Protein AF-A0A949FUJ8-F1 (afdb_monomer_lite)

Structure (mmCIF, N/CA/C/O backbone):
data_AF-A0A949FUJ8-F1
#
_entry.id   AF-A0A949FUJ8-F1
#
loop_
_atom_site.group_PDB
_atom_site.id
_atom_site.type_symbol
_atom_site.label_atom_id
_atom_site.label_alt_id
_atom_site.label_comp_id
_atom_site.label_asym_id
_atom_site.label_entity_id
_atom_site.label_seq_id
_atom_site.pdbx_PDB_ins_code
_atom_site.Cartn_x
_atom_site.Cartn_y
_atom_site.Cartn_z
_atom_site.occupancy
_atom_site.B_iso_or_equiv
_atom_site.auth_seq_id
_atom_site.auth_comp_id
_atom_site.auth_asym_id
_atom_site.auth_atom_id
_atom_site.pdbx_PDB_model_num
ATOM 1 N N . GLU A 1 1 ? -31.589 -3.535 6.603 1.00 47.72 1 GLU A N 1
ATOM 2 C CA . GLU A 1 1 ? -30.174 -3.826 6.911 1.00 47.72 1 GLU A CA 1
ATOM 3 C C . GLU A 1 1 ? -29.331 -2.677 6.376 1.00 47.72 1 GLU A C 1
ATOM 5 O O . GLU A 1 1 ? -29.316 -2.451 5.172 1.00 47.72 1 GLU A O 1
ATOM 10 N N . SER A 1 2 ? -28.735 -1.861 7.245 1.00 54.38 2 SER A N 1
ATOM 11 C CA . SER A 1 2 ? -27.850 -0.766 6.834 1.00 54.38 2 SER A CA 1
ATOM 12 C C . SER A 1 2 ? -26.477 -1.353 6.504 1.00 54.38 2 SER A C 1
ATOM 14 O O . SER A 1 2 ? -25.602 -1.412 7.360 1.00 54.38 2 SER A O 1
ATOM 16 N N . GLY A 1 3 ? -26.275 -1.815 5.266 1.00 68.62 3 GLY A N 1
ATOM 17 C CA . GLY A 1 3 ? -25.030 -2.456 4.795 1.00 68.62 3 GLY A CA 1
ATOM 18 C C . GLY A 1 3 ? -23.749 -1.606 4.881 1.00 68.62 3 GLY A C 1
ATOM 19 O O . GLY A 1 3 ? -22.712 -2.010 4.373 1.00 68.62 3 GLY A O 1
ATOM 20 N N . TYR A 1 4 ? -23.820 -0.438 5.517 1.00 74.94 4 TYR A N 1
ATOM 21 C CA . TYR A 1 4 ? -22.704 0.453 5.807 1.00 74.94 4 TYR A CA 1
ATOM 22 C C . TYR A 1 4 ? -21.940 0.064 7.078 1.00 74.94 4 TYR A C 1
ATOM 24 O O . TYR A 1 4 ? -20.773 0.422 7.206 1.00 74.94 4 TYR A O 1
ATOM 32 N N . PHE A 1 5 ? -22.570 -0.658 8.013 1.00 78.75 5 PHE A N 1
ATOM 33 C CA . PHE A 1 5 ? -21.920 -1.066 9.259 1.00 78.75 5 PHE A CA 1
ATOM 34 C C . PHE A 1 5 ? -21.471 -2.529 9.197 1.00 78.75 5 PHE A C 1
ATOM 36 O O . PHE A 1 5 ? -22.304 -3.410 8.962 1.00 78.75 5 PHE A O 1
ATOM 43 N N . PRO A 1 6 ? -20.180 -2.820 9.453 1.00 81.06 6 PRO A N 1
ATOM 44 C CA . PRO A 1 6 ? -19.697 -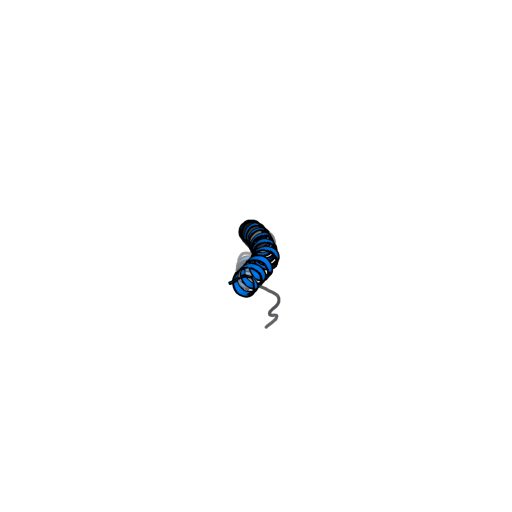4.188 9.511 1.00 81.06 6 PRO A CA 1
ATOM 45 C C . PRO A 1 6 ? -20.474 -5.002 10.557 1.00 81.06 6 PRO A C 1
ATOM 47 O O . PRO A 1 6 ? -20.763 -4.489 11.645 1.00 81.06 6 PRO A O 1
ATOM 50 N N . PRO A 1 7 ? -20.727 -6.300 10.315 1.00 84.06 7 PRO A N 1
ATOM 51 C CA . PRO A 1 7 ? -21.383 -7.172 11.291 1.00 84.06 7 PRO A CA 1
ATOM 52 C C . PRO A 1 7 ? -20.669 -7.204 12.650 1.00 84.06 7 PRO A C 1
ATOM 54 O O . PRO A 1 7 ? -21.307 -7.388 13.684 1.00 84.06 7 PRO A O 1
ATOM 57 N N . VAL A 1 8 ? -19.346 -7.009 12.654 1.00 84.88 8 VAL A N 1
ATOM 58 C CA . VAL A 1 8 ? -18.527 -6.914 13.872 1.00 84.88 8 VAL A CA 1
ATOM 59 C C . VAL A 1 8 ? -18.869 -5.659 14.677 1.00 84.88 8 VAL A C 1
ATOM 61 O O . VAL A 1 8 ? -19.086 -5.766 15.880 1.00 84.88 8 VAL A O 1
ATOM 64 N N . ALA A 1 9 ? -18.998 -4.499 14.026 1.00 84.25 9 ALA A N 1
ATOM 65 C CA . ALA A 1 9 ? -19.380 -3.254 14.691 1.00 84.25 9 ALA A CA 1
ATOM 66 C C . ALA A 1 9 ? -20.787 -3.358 15.303 1.00 84.25 9 ALA A C 1
ATOM 68 O O . ALA A 1 9 ? -20.985 -2.997 16.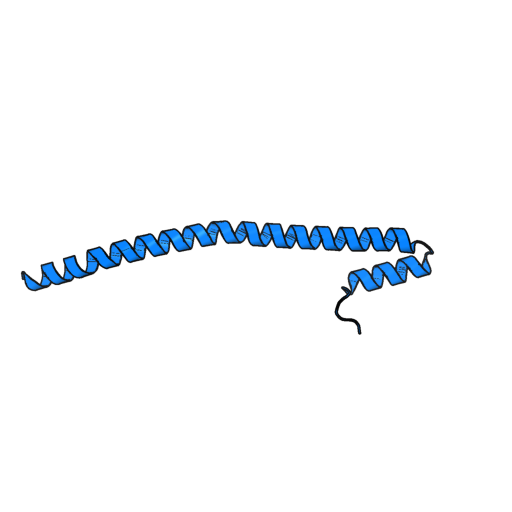459 1.00 84.25 9 ALA A O 1
ATOM 69 N N . LEU A 1 10 ? -21.743 -3.951 14.578 1.00 87.94 10 LEU A N 1
ATOM 70 C CA . LEU A 1 10 ? -23.105 -4.176 15.082 1.00 87.94 10 LEU A CA 1
ATOM 71 C C . LEU A 1 10 ? -23.133 -5.085 16.322 1.00 87.94 10 LEU A C 1
ATOM 73 O O . LEU A 1 10 ? -23.897 -4.838 17.255 1.00 87.94 10 LEU A O 1
ATOM 77 N N . ARG A 1 11 ? -22.288 -6.123 16.366 1.00 86.19 11 ARG A N 1
ATOM 78 C CA . ARG A 1 11 ? -22.167 -7.014 17.535 1.00 86.19 11 ARG A CA 1
ATOM 79 C C . ARG A 1 11 ? -21.535 -6.315 18.736 1.00 86.19 11 ARG A C 1
ATOM 81 O O . ARG A 1 11 ? -22.008 -6.523 19.850 1.00 86.19 11 ARG A O 1
ATOM 88 N N . LEU A 1 12 ? -20.509 -5.493 18.513 1.00 86.69 12 LEU A N 1
ATOM 89 C CA . LEU A 1 12 ? -19.859 -4.707 19.566 1.00 86.69 12 LEU A CA 1
ATOM 90 C C . LEU A 1 12 ? -20.827 -3.691 20.176 1.00 86.69 12 LEU A C 1
ATOM 92 O O . LEU A 1 12 ? -20.973 -3.645 21.393 1.00 86.69 12 LEU A O 1
ATOM 96 N N . ILE A 1 13 ? -21.575 -2.970 19.340 1.00 87.12 13 ILE A N 1
ATOM 97 C CA . ILE A 1 13 ? -22.609 -2.023 19.778 1.00 87.12 13 ILE A CA 1
ATOM 98 C C . ILE A 1 13 ? -23.691 -2.741 20.594 1.00 87.12 13 ILE A C 1
ATOM 100 O O . ILE A 1 13 ? -23.966 -2.352 21.726 1.00 87.12 13 ILE A O 1
ATOM 104 N N . ALA A 1 14 ? -24.241 -3.846 20.079 1.00 86.69 14 ALA A N 1
ATOM 105 C CA . ALA A 1 14 ? -25.278 -4.608 20.776 1.00 86.69 14 ALA A CA 1
ATOM 106 C C . ALA A 1 14 ? -24.787 -5.256 22.087 1.00 86.69 14 ALA A C 1
ATOM 108 O O . ALA A 1 14 ? -25.587 -5.552 22.973 1.00 86.69 14 ALA A O 1
ATOM 109 N N . SER A 1 15 ? -23.489 -5.540 22.212 1.00 87.12 15 SER A N 1
ATOM 110 C CA . SER A 1 15 ? -22.885 -6.025 23.458 1.00 87.12 15 SER A CA 1
ATOM 111 C C . SER A 1 15 ? -22.667 -4.883 24.452 1.00 87.12 15 SER A C 1
ATOM 113 O O . SER A 1 15 ? -22.995 -5.028 25.628 1.00 87.12 15 SER A O 1
ATOM 115 N N . GLY A 1 16 ? -22.168 -3.740 23.979 1.00 88.19 16 GLY A N 1
ATOM 116 C CA . GLY A 1 16 ? -21.912 -2.552 24.794 1.00 88.19 16 GLY A CA 1
ATOM 117 C C . GLY A 1 16 ? -23.182 -1.940 25.357 1.00 88.19 16 GLY A C 1
ATOM 118 O O . GLY A 1 16 ? -23.215 -1.568 26.523 1.00 88.19 16 GLY A O 1
ATOM 119 N N . GLU A 1 17 ? -24.259 -1.920 24.578 1.00 91.88 17 GLU A N 1
ATOM 120 C CA . GLU A 1 17 ? -25.562 -1.431 25.029 1.00 91.88 17 GLU A CA 1
ATOM 121 C C . GLU A 1 17 ? -26.156 -2.313 26.141 1.00 91.88 17 GLU A C 1
ATOM 123 O O . GLU A 1 17 ? -26.678 -1.797 27.126 1.00 91.88 17 GLU A O 1
ATOM 128 N N . ARG A 1 18 ? -26.003 -3.644 26.052 1.00 89.50 18 ARG A N 1
ATOM 129 C CA . ARG A 1 18 ? -26.449 -4.577 27.108 1.00 89.50 18 ARG A CA 1
ATOM 130 C C . ARG A 1 18 ? -25.606 -4.498 28.380 1.00 89.50 18 ARG A C 1
ATOM 132 O O . ARG A 1 18 ? -26.128 -4.755 29.459 1.00 89.50 18 ARG A O 1
ATOM 139 N N . ALA A 1 19 ? -24.318 -4.190 28.247 1.00 86.62 19 ALA A N 1
ATOM 140 C CA . ALA A 1 19 ? -23.377 -4.095 29.360 1.00 86.62 19 ALA A CA 1
ATOM 141 C C . ALA A 1 19 ? -23.305 -2.688 29.985 1.00 86.62 19 ALA A C 1
ATOM 143 O O . ALA A 1 19 ? -22.678 -2.526 31.026 1.00 86.62 19 ALA A O 1
ATOM 144 N N . GLY A 1 20 ? -23.921 -1.675 29.362 1.00 91.00 20 GLY A N 1
ATOM 145 C CA . GLY A 1 20 ? -23.762 -0.271 29.757 1.00 91.00 20 GLY A CA 1
ATOM 146 C C . GLY A 1 20 ? -22.392 0.327 29.402 1.00 91.00 20 GLY A C 1
ATOM 147 O O . GLY A 1 20 ? -22.038 1.384 29.906 1.00 91.00 20 GLY A O 1
ATOM 148 N N . GLU A 1 21 ? -21.626 -0.326 28.525 1.00 93.06 21 GLU A N 1
ATOM 149 C CA . GLU A 1 21 ? -20.254 0.036 28.132 1.00 93.06 21 GLU A CA 1
ATOM 150 C C . GLU A 1 21 ? -20.161 0.453 26.651 1.00 93.06 21 GLU A C 1
ATOM 152 O O . GLU A 1 21 ? -19.179 0.168 25.961 1.00 93.06 21 GLU A O 1
ATOM 157 N N . LEU A 1 22 ? -21.210 1.091 26.124 1.00 91.12 22 LEU A N 1
ATOM 158 C CA . LEU A 1 22 ? -21.316 1.439 24.704 1.00 91.12 22 LEU A CA 1
ATOM 159 C C . LEU A 1 22 ? -20.123 2.267 24.200 1.00 91.12 22 LEU A C 1
ATOM 161 O O . LEU A 1 22 ? -19.596 1.974 23.131 1.00 91.12 22 LEU A O 1
ATOM 165 N N . GLU A 1 23 ? -19.680 3.256 24.976 1.00 90.31 23 GLU A N 1
ATOM 166 C CA . GLU A 1 23 ? -18.536 4.115 24.642 1.00 90.31 23 GLU A CA 1
ATOM 167 C C . GLU A 1 23 ? -17.264 3.290 24.396 1.00 90.31 23 GLU A C 1
ATOM 169 O O . GLU A 1 23 ? -16.659 3.371 23.328 1.00 90.31 23 GLU A O 1
ATOM 174 N N . ARG A 1 24 ? -16.940 2.380 25.325 1.00 91.25 24 ARG A N 1
ATOM 175 C CA . ARG A 1 24 ? -15.785 1.477 25.220 1.00 91.25 24 ARG A CA 1
ATOM 176 C C . ARG A 1 24 ? -15.873 0.563 23.996 1.00 91.25 24 ARG A C 1
ATOM 178 O O . ARG A 1 24 ? -14.877 0.333 23.315 1.00 91.25 24 ARG A O 1
ATOM 185 N N . MET A 1 25 ? -17.061 0.035 23.703 1.00 91.94 25 MET A N 1
ATOM 186 C CA . MET A 1 25 ? -17.268 -0.851 22.551 1.00 91.94 25 MET A CA 1
ATOM 187 C C . MET A 1 25 ? -17.200 -0.121 21.206 1.00 91.94 25 MET A C 1
ATOM 189 O O . MET A 1 25 ? -16.755 -0.710 20.218 1.00 91.94 25 MET A O 1
ATOM 193 N N . LEU A 1 26 ? -17.613 1.146 21.150 1.00 90.38 26 LEU A N 1
ATOM 194 C CA . LEU A 1 26 ? -17.463 1.981 19.957 1.00 90.38 26 LEU A CA 1
ATOM 195 C C . LEU A 1 26 ? -15.988 2.287 19.673 1.00 90.38 26 LEU A C 1
ATOM 197 O O . LEU A 1 26 ? -15.563 2.163 18.522 1.00 90.38 26 LEU A O 1
ATOM 201 N N . ASP A 1 27 ? -15.195 2.576 20.705 1.00 92.44 27 ASP A N 1
ATOM 202 C CA . ASP A 1 27 ? -13.743 2.742 20.573 1.00 92.44 27 ASP A CA 1
ATOM 203 C C . ASP A 1 27 ? -13.060 1.458 20.087 1.00 92.44 27 ASP A C 1
ATOM 205 O O . ASP A 1 27 ? -12.192 1.489 19.209 1.00 92.44 27 ASP A O 1
ATOM 209 N N . GLU A 1 28 ? -13.462 0.293 20.598 1.00 90.69 28 GLU A N 1
ATOM 210 C CA . GLU A 1 28 ? -12.955 -0.992 20.108 1.00 9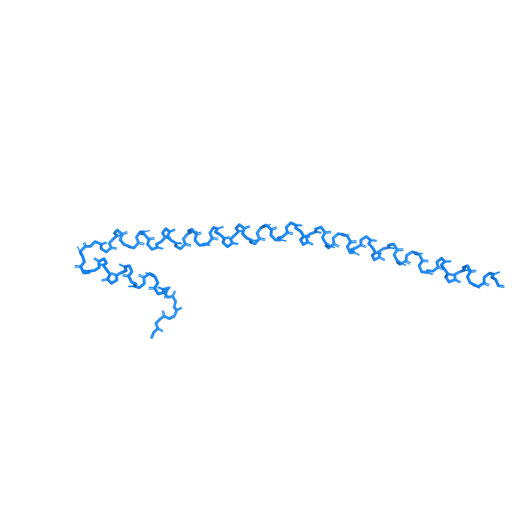0.69 28 GLU A CA 1
ATOM 211 C C . GLU A 1 28 ? -13.313 -1.238 18.635 1.00 90.69 28 GLU A C 1
ATOM 213 O O . GLU A 1 28 ? -12.465 -1.705 17.865 1.00 90.69 28 GLU A O 1
ATOM 218 N N . ALA A 1 29 ? -14.533 -0.885 18.218 1.00 90.50 29 ALA A N 1
ATOM 219 C CA . ALA A 1 29 ? -14.971 -0.995 16.830 1.00 90.50 29 ALA A CA 1
ATOM 220 C C . ALA A 1 29 ? -14.169 -0.066 15.902 1.00 90.50 29 ALA A C 1
ATOM 222 O O . ALA A 1 29 ? -13.706 -0.508 14.847 1.00 90.50 29 ALA A O 1
ATOM 223 N N . ALA A 1 30 ? -13.943 1.186 16.309 1.00 90.94 30 ALA A N 1
ATOM 224 C CA . ALA A 1 30 ? -13.132 2.148 15.567 1.00 90.94 30 ALA A CA 1
ATOM 225 C C . ALA A 1 30 ? -11.684 1.661 15.413 1.00 90.94 30 ALA A C 1
ATOM 227 O O . ALA A 1 30 ? -11.150 1.616 14.303 1.00 90.94 30 ALA A O 1
ATOM 228 N N . ASN A 1 31 ? -11.076 1.189 16.503 1.00 93.50 31 ASN A N 1
ATOM 229 C CA . ASN A 1 31 ? -9.727 0.626 16.490 1.00 93.50 31 ASN A CA 1
ATOM 230 C C . ASN A 1 31 ? -9.621 -0.614 15.593 1.00 93.50 31 ASN A C 1
ATOM 232 O O . ASN A 1 31 ? -8.616 -0.813 14.909 1.00 93.50 31 ASN A O 1
ATOM 236 N N . GLN A 1 32 ? -10.651 -1.462 15.573 1.00 91.75 32 GLN A N 1
ATOM 237 C CA . GLN A 1 32 ? -10.691 -2.611 14.677 1.00 91.75 32 GLN A CA 1
ATOM 238 C C . GLN A 1 32 ? -10.753 -2.182 13.210 1.00 91.75 32 GLN A C 1
ATOM 240 O O . GLN A 1 32 ? -10.037 -2.760 12.387 1.00 91.75 32 GLN A O 1
ATOM 245 N N . GLN A 1 33 ? -11.554 -1.163 12.894 1.00 92.00 33 GLN A N 1
ATOM 246 C CA . GLN A 1 33 ? -11.656 -0.640 11.537 1.00 92.00 33 GLN A CA 1
ATOM 247 C C . GLN A 1 33 ? -10.344 0.006 11.084 1.00 92.00 33 GLN A C 1
ATOM 249 O O . GLN A 1 33 ? -9.901 -0.256 9.967 1.00 92.00 33 GLN A O 1
ATOM 254 N N . GLN A 1 34 ? -9.678 0.760 11.963 1.00 93.69 34 GLN A N 1
ATOM 255 C CA . GLN A 1 34 ? -8.364 1.344 11.695 1.00 93.69 34 GLN A CA 1
ATOM 256 C C . GLN A 1 34 ? -7.324 0.262 11.387 1.00 93.69 34 GLN A C 1
ATOM 258 O O . GLN A 1 34 ? -6.672 0.309 10.349 1.00 93.69 34 GLN A O 1
ATOM 263 N N . ARG A 1 35 ? -7.238 -0.789 12.216 1.00 94.50 35 ARG A N 1
ATOM 264 C CA . ARG A 1 35 ? -6.339 -1.930 11.964 1.00 94.50 35 ARG A CA 1
ATOM 265 C C . ARG A 1 35 ? -6.628 -2.641 10.649 1.00 94.50 35 ARG A C 1
ATOM 267 O O . ARG A 1 35 ? -5.741 -3.266 10.073 1.00 94.50 35 ARG A O 1
ATOM 274 N N . GLU A 1 36 ? -7.886 -2.682 10.227 1.00 92.06 36 GLU A N 1
ATOM 275 C CA . GLU A 1 36 ? -8.257 -3.254 8.937 1.00 92.06 36 GLU A CA 1
ATOM 276 C C . GLU A 1 36 ? -7.794 -2.362 7.787 1.00 92.06 36 GLU A C 1
ATOM 278 O O . GLU A 1 36 ? -7.136 -2.860 6.876 1.00 92.06 36 GLU A O 1
ATOM 283 N N . LEU A 1 37 ? -8.039 -1.053 7.872 1.00 93.62 37 LEU A N 1
ATOM 284 C CA . LEU A 1 37 ? -7.553 -0.072 6.902 1.00 93.62 37 LEU A CA 1
ATOM 285 C C . LEU A 1 37 ? -6.028 -0.108 6.767 1.00 93.62 37 LEU A C 1
ATOM 287 O O . LEU A 1 37 ? -5.526 -0.180 5.648 1.00 93.62 37 LEU A O 1
ATOM 291 N N . ASP A 1 38 ? -5.291 -0.160 7.875 1.00 96.56 38 ASP A N 1
ATOM 292 C CA . ASP A 1 38 ? -3.827 -0.226 7.857 1.00 96.56 38 ASP A CA 1
ATOM 293 C C . ASP A 1 38 ? -3.327 -1.510 7.174 1.00 96.56 38 ASP A C 1
ATOM 295 O O . ASP A 1 38 ? -2.362 -1.483 6.403 1.00 96.56 38 ASP A O 1
ATOM 299 N N . ARG A 1 39 ? -4.010 -2.645 7.389 1.00 95.81 39 ARG A N 1
ATOM 300 C CA . ARG A 1 39 ? -3.709 -3.913 6.698 1.00 95.81 39 ARG A CA 1
ATOM 301 C C . ARG A 1 39 ? -3.951 -3.804 5.196 1.00 95.81 39 ARG A C 1
ATOM 303 O O . ARG A 1 39 ? -3.118 -4.267 4.411 1.00 95.81 39 ARG A O 1
ATOM 310 N N . TRP A 1 40 ? -5.053 -3.176 4.792 1.00 95.31 40 TRP A N 1
ATOM 311 C CA . TRP A 1 40 ? -5.345 -2.910 3.386 1.00 95.31 40 TRP A CA 1
ATOM 312 C C . TRP A 1 40 ? -4.287 -2.001 2.758 1.00 95.31 40 TRP A C 1
ATOM 314 O O . TRP A 1 40 ? -3.731 -2.360 1.724 1.00 95.31 40 TRP A O 1
ATOM 324 N N . MET A 1 41 ? -3.933 -0.885 3.399 1.00 96.56 41 MET A N 1
ATOM 325 C CA . MET A 1 41 ? -2.884 0.023 2.914 1.00 96.56 41 MET A CA 1
ATOM 326 C C . MET A 1 41 ? -1.528 -0.674 2.794 1.00 96.56 41 MET A C 1
ATOM 328 O O . MET A 1 41 ? -0.842 -0.522 1.781 1.00 96.56 41 MET A O 1
ATOM 332 N N . THR A 1 42 ? -1.159 -1.479 3.791 1.00 96.75 42 THR A N 1
ATOM 333 C CA . THR A 1 42 ? 0.087 -2.258 3.773 1.00 96.75 42 THR A CA 1
ATOM 334 C C . THR A 1 42 ? 0.110 -3.227 2.594 1.00 96.75 42 THR A C 1
ATOM 336 O O . THR A 1 42 ? 1.100 -3.298 1.871 1.00 96.75 42 THR A O 1
ATOM 339 N N . THR A 1 43 ? -0.996 -3.934 2.362 1.00 96.19 43 THR A N 1
ATOM 340 C CA . THR A 1 43 ? -1.126 -4.899 1.261 1.00 96.19 43 THR A CA 1
ATOM 341 C C . THR A 1 43 ? -1.104 -4.212 -0.103 1.00 96.19 43 THR A C 1
ATOM 343 O O . THR A 1 43 ? -0.444 -4.676 -1.027 1.00 96.19 43 THR A O 1
ATOM 346 N N . LEU A 1 44 ? -1.786 -3.074 -0.243 1.00 96.25 44 LEU A N 1
ATOM 347 C CA . LEU A 1 44 ? -1.749 -2.282 -1.471 1.00 96.25 44 LEU A CA 1
ATOM 348 C C . LEU A 1 44 ? -0.321 -1.818 -1.770 1.00 96.25 44 LEU A C 1
ATOM 350 O O . LEU A 1 44 ? 0.179 -2.009 -2.876 1.00 96.25 44 LEU A O 1
ATOM 354 N N . THR A 1 45 ? 0.366 -1.277 -0.765 1.00 95.56 45 THR A N 1
ATOM 355 C CA . THR A 1 45 ? 1.741 -0.785 -0.911 1.00 95.56 45 THR A CA 1
ATOM 356 C C . THR A 1 45 ? 2.717 -1.916 -1.239 1.00 95.56 45 THR A C 1
ATOM 358 O O . THR A 1 45 ? 3.598 -1.740 -2.082 1.00 95.56 45 THR A O 1
ATOM 361 N N . SER A 1 46 ? 2.549 -3.098 -0.637 1.00 96.31 46 SER A N 1
ATOM 362 C CA . SER A 1 46 ? 3.431 -4.244 -0.887 1.00 96.31 46 SER A CA 1
ATOM 363 C C . SER A 1 46 ? 3.297 -4.809 -2.302 1.00 96.31 46 SER A C 1
ATOM 365 O O . SER A 1 46 ? 4.288 -5.283 -2.851 1.00 96.31 46 SER A O 1
ATOM 367 N N . VAL A 1 47 ? 2.113 -4.721 -2.918 1.00 96.56 47 VAL A N 1
ATOM 368 C CA . VAL A 1 47 ? 1.871 -5.159 -4.304 1.00 96.56 47 VAL A CA 1
ATOM 369 C C . VAL A 1 47 ? 2.285 -4.097 -5.328 1.00 96.56 47 VAL A C 1
ATOM 371 O O . VAL A 1 47 ? 2.735 -4.441 -6.423 1.00 96.56 47 VAL A O 1
ATOM 374 N N . LEU A 1 48 ? 2.197 -2.809 -4.981 1.00 96.69 48 LEU A N 1
ATOM 375 C CA . LEU A 1 48 ? 2.613 -1.718 -5.867 1.00 96.69 48 LEU A CA 1
ATOM 376 C C . LEU A 1 48 ? 4.095 -1.804 -6.258 1.00 96.69 48 LEU A C 1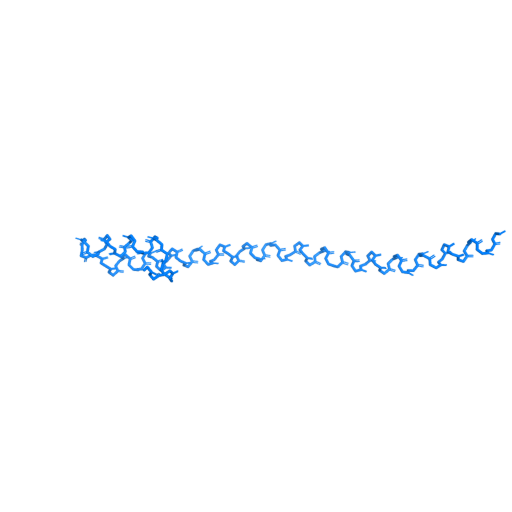
ATOM 378 O O . LEU A 1 48 ? 4.421 -1.593 -7.424 1.00 96.69 48 LEU A O 1
ATOM 382 N N . GLY A 1 49 ? 4.986 -2.158 -5.327 1.00 95.12 49 GLY A N 1
ATOM 383 C CA . GLY A 1 49 ? 6.422 -2.296 -5.610 1.00 95.12 49 GLY A CA 1
ATOM 384 C C . GLY A 1 49 ? 6.726 -3.285 -6.752 1.00 95.12 49 GLY A C 1
ATOM 385 O O . GLY A 1 49 ? 7.289 -2.880 -7.773 1.00 95.12 49 GLY A O 1
ATOM 386 N N . PRO A 1 50 ? 6.325 -4.564 -6.635 1.00 96.56 50 PRO A N 1
ATOM 387 C CA . PRO A 1 50 ? 6.473 -5.559 -7.696 1.00 96.56 50 PRO A CA 1
ATOM 388 C C . PRO A 1 50 ? 5.839 -5.151 -9.032 1.00 96.56 50 PRO A C 1
ATOM 390 O O . PRO A 1 50 ? 6.428 -5.407 -10.081 1.00 96.56 50 PRO A O 1
ATOM 393 N N . LEU A 1 51 ? 4.676 -4.489 -9.015 1.00 98.00 51 LEU A N 1
ATOM 394 C CA . LEU A 1 51 ? 4.017 -4.008 -10.236 1.00 98.00 51 LEU A CA 1
ATOM 395 C C . LEU A 1 51 ? 4.860 -2.974 -10.987 1.00 98.00 51 LEU A C 1
ATOM 397 O O . LEU A 1 51 ? 4.969 -3.051 -12.210 1.00 98.00 51 LEU A O 1
ATOM 401 N N . VAL A 1 52 ? 5.487 -2.037 -10.271 1.00 97.62 52 VAL A N 1
ATOM 402 C CA . VAL A 1 52 ? 6.381 -1.039 -10.880 1.00 97.62 52 VAL A CA 1
ATOM 403 C C . VAL A 1 52 ? 7.574 -1.720 -11.553 1.00 97.62 52 VAL A C 1
ATOM 405 O O . VAL A 1 52 ? 7.913 -1.377 -12.684 1.00 97.62 52 VAL A O 1
ATOM 408 N N . ILE A 1 53 ? 8.175 -2.722 -10.906 1.00 97.81 53 ILE A N 1
ATOM 409 C CA . ILE A 1 53 ? 9.296 -3.487 -11.477 1.00 97.81 53 ILE A CA 1
ATOM 410 C C . ILE A 1 53 ? 8.860 -4.219 -12.753 1.00 97.81 53 ILE A C 1
ATOM 412 O O . ILE A 1 53 ? 9.563 -4.163 -13.763 1.00 97.81 53 ILE A O 1
ATOM 416 N N . LEU A 1 54 ? 7.689 -4.864 -12.731 1.00 98.31 54 LEU A N 1
ATOM 417 C CA . LEU A 1 54 ? 7.113 -5.550 -13.892 1.00 98.31 54 LEU A CA 1
ATOM 418 C C . LEU A 1 54 ? 6.872 -4.589 -15.062 1.00 98.31 54 LEU A C 1
ATOM 420 O O . LEU A 1 54 ? 7.211 -4.913 -16.198 1.00 98.31 54 LEU A O 1
ATOM 424 N N . LEU A 1 55 ? 6.338 -3.397 -14.785 1.00 98.38 55 LEU A N 1
ATOM 425 C CA . LEU A 1 55 ? 6.072 -2.368 -15.791 1.00 98.38 55 LEU A CA 1
ATOM 426 C C . LEU A 1 55 ? 7.368 -1.867 -16.435 1.00 98.38 55 LEU A C 1
ATOM 428 O O . LEU A 1 55 ? 7.465 -1.818 -17.661 1.00 98.38 55 LEU A O 1
ATOM 432 N N . VAL A 1 56 ? 8.381 -1.544 -15.628 1.00 98.38 56 VAL A N 1
ATOM 433 C CA . VAL A 1 56 ? 9.691 -1.108 -16.134 1.00 98.38 56 VAL A CA 1
ATOM 434 C C . VAL A 1 56 ? 10.354 -2.222 -16.946 1.00 98.38 56 VAL A C 1
ATOM 436 O O . VAL A 1 56 ? 10.846 -1.965 -18.043 1.00 98.38 56 VAL A O 1
ATOM 439 N N . GLY A 1 57 ? 10.321 -3.465 -16.460 1.00 98.38 57 GLY A N 1
ATOM 440 C CA . GLY A 1 57 ? 10.861 -4.618 -17.181 1.00 98.38 57 GLY A CA 1
ATOM 441 C C . GLY A 1 57 ? 10.175 -4.845 -18.530 1.00 98.38 57 GLY A C 1
ATOM 442 O O . GLY A 1 57 ? 10.851 -5.030 -19.541 1.00 98.38 57 GLY A O 1
ATOM 443 N N . ALA A 1 58 ? 8.844 -4.758 -18.572 1.00 98.38 58 ALA A N 1
ATOM 444 C CA . ALA A 1 58 ? 8.071 -4.867 -19.806 1.00 98.38 58 ALA A CA 1
ATOM 445 C C . ALA A 1 58 ? 8.394 -3.733 -20.791 1.00 98.38 58 ALA A C 1
ATOM 447 O O . ALA A 1 58 ? 8.554 -3.986 -21.983 1.00 98.38 58 ALA A O 1
ATOM 448 N N . MET A 1 59 ? 8.546 -2.499 -20.301 1.00 98.44 59 MET A N 1
ATOM 449 C CA . MET A 1 59 ? 8.935 -1.351 -21.122 1.00 98.44 59 MET A CA 1
ATOM 450 C C . MET A 1 59 ? 10.316 -1.556 -21.756 1.00 98.44 59 MET A C 1
ATOM 452 O O . MET A 1 59 ? 10.481 -1.340 -22.955 1.00 98.44 59 MET A O 1
ATOM 456 N N . VAL A 1 60 ? 11.299 -2.020 -20.982 1.00 98.44 60 VAL A N 1
ATOM 457 C CA . VAL A 1 60 ? 12.644 -2.311 -21.500 1.00 98.44 60 VAL A CA 1
ATOM 458 C C . VAL A 1 60 ? 12.599 -3.443 -22.526 1.00 98.44 60 VAL A C 1
ATOM 460 O O . VAL A 1 60 ? 13.172 -3.303 -23.604 1.00 98.44 60 VAL A O 1
ATOM 463 N N . LEU A 1 61 ? 11.883 -4.533 -22.239 1.00 98.00 61 LEU A N 1
ATOM 464 C CA . LEU A 1 61 ? 11.717 -5.646 -23.176 1.00 98.00 61 LEU A CA 1
ATOM 465 C C . LEU A 1 61 ? 11.087 -5.184 -24.495 1.00 98.00 61 LEU A C 1
ATOM 467 O O . LEU A 1 61 ? 11.562 -5.555 -25.566 1.00 98.00 61 LEU A O 1
ATOM 471 N N . PHE A 1 62 ? 10.051 -4.350 -24.422 1.00 97.81 62 PHE A N 1
ATOM 472 C CA . PHE A 1 62 ? 9.399 -3.782 -25.596 1.00 97.81 62 PHE A CA 1
ATOM 473 C C . PHE A 1 62 ? 10.380 -2.979 -26.459 1.00 97.81 62 PHE A C 1
ATOM 475 O O . PHE A 1 62 ? 10.441 -3.190 -27.669 1.00 97.81 62 PHE A O 1
ATOM 482 N N . ILE A 1 63 ? 11.198 -2.117 -25.843 1.00 97.81 63 ILE A N 1
ATOM 483 C CA . ILE A 1 63 ? 12.223 -1.333 -26.550 1.00 97.81 63 ILE A CA 1
ATOM 484 C C . ILE A 1 63 ? 13.256 -2.254 -27.212 1.00 97.81 63 ILE A C 1
ATOM 486 O O . ILE A 1 63 ? 13.605 -2.052 -28.374 1.00 97.81 63 ILE A O 1
ATOM 490 N N . VAL A 1 64 ? 13.724 -3.286 -26.505 1.00 97.81 64 VAL A N 1
ATOM 491 C CA . VAL A 1 64 ? 14.686 -4.259 -27.047 1.00 97.81 64 VAL A CA 1
ATOM 492 C C . VAL A 1 64 ? 14.115 -4.971 -28.272 1.00 97.81 64 VAL A C 1
ATOM 494 O O . VAL A 1 64 ? 14.785 -5.047 -29.300 1.00 97.81 64 VAL A O 1
ATOM 497 N N . LEU A 1 65 ? 12.873 -5.456 -28.197 1.00 96.88 65 LEU A N 1
ATOM 498 C CA . LEU A 1 65 ? 12.214 -6.116 -29.325 1.00 96.88 65 LEU A CA 1
ATOM 499 C C . LEU A 1 65 ? 12.013 -5.163 -30.508 1.00 96.88 65 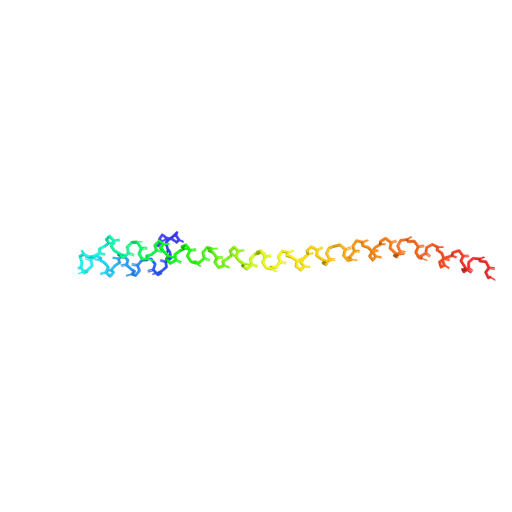LEU A C 1
ATOM 501 O O . LEU A 1 65 ? 12.279 -5.551 -31.643 1.00 96.88 65 LEU A O 1
ATOM 505 N N . ALA A 1 66 ? 11.615 -3.914 -30.250 1.00 96.44 66 ALA A N 1
ATOM 506 C CA . ALA A 1 66 ? 11.437 -2.900 -31.288 1.00 96.44 66 ALA A CA 1
ATOM 507 C C . ALA A 1 66 ? 12.728 -2.617 -32.075 1.00 96.44 66 ALA A C 1
ATOM 509 O O . ALA A 1 66 ? 12.662 -2.299 -33.259 1.00 96.44 66 ALA A O 1
ATOM 510 N N . ILE A 1 67 ? 13.895 -2.758 -31.439 1.00 95.62 67 ILE A N 1
ATOM 511 C CA . ILE A 1 67 ? 15.202 -2.587 -32.088 1.00 95.62 67 ILE A CA 1
ATOM 512 C C . ILE A 1 67 ? 15.675 -3.887 -32.756 1.00 95.62 67 ILE A C 1
ATOM 514 O O . ILE A 1 67 ? 16.214 -3.845 -33.858 1.00 95.62 67 ILE A O 1
ATOM 518 N N . LEU A 1 68 ? 15.492 -5.047 -32.118 1.00 95.69 68 LEU A N 1
ATOM 519 C CA . LEU A 1 68 ? 16.001 -6.322 -32.638 1.00 95.69 68 LEU A CA 1
ATOM 520 C C . LEU A 1 68 ? 15.246 -6.822 -33.874 1.00 95.69 68 LEU A C 1
ATOM 522 O O . LEU A 1 68 ? 15.878 -7.359 -34.781 1.00 95.69 68 LEU A O 1
ATOM 526 N N . LEU A 1 69 ? 13.923 -6.653 -33.931 1.00 94.38 69 LEU A N 1
ATOM 527 C CA . LEU A 1 69 ? 13.108 -7.093 -35.071 1.00 94.38 69 LEU A CA 1
ATOM 528 C C . LEU A 1 69 ? 13.594 -6.533 -36.424 1.00 94.38 69 LEU A C 1
ATOM 530 O O . LEU A 1 69 ? 13.913 -7.338 -37.297 1.00 94.38 69 LEU A O 1
ATOM 534 N N . PRO A 1 70 ? 13.756 -5.207 -36.613 1.00 91.62 70 PRO A N 1
ATOM 535 C CA . PRO A 1 70 ? 14.230 -4.675 -37.890 1.00 91.62 70 PRO A CA 1
ATOM 536 C C . PRO A 1 70 ? 15.658 -5.122 -38.228 1.00 91.62 70 PRO A C 1
ATOM 538 O O . PRO A 1 70 ? 15.979 -5.292 -39.400 1.00 91.62 70 PRO A O 1
ATOM 541 N N . ILE A 1 71 ? 16.518 -5.365 -37.229 1.00 92.94 71 ILE A N 1
ATOM 542 C CA . ILE A 1 71 ? 17.863 -5.916 -37.464 1.00 92.94 71 ILE A CA 1
ATOM 543 C C . ILE A 1 71 ? 17.768 -7.331 -38.053 1.00 92.94 71 ILE A C 1
ATOM 545 O O . ILE A 1 71 ? 18.507 -7.660 -38.985 1.00 92.94 71 ILE A O 1
ATOM 549 N N . PHE A 1 72 ? 16.861 -8.167 -37.539 1.00 91.50 72 PHE A N 1
ATOM 550 C CA . PHE A 1 72 ? 16.628 -9.501 -38.089 1.00 91.50 72 PHE A CA 1
ATOM 551 C C . PHE A 1 72 ? 16.084 -9.447 -39.517 1.00 91.50 72 PHE A C 1
ATOM 553 O O . PHE A 1 72 ? 16.579 -10.194 -40.363 1.00 91.50 72 PHE A O 1
ATOM 560 N N . ASP A 1 73 ? 15.143 -8.545 -39.798 1.00 89.62 73 ASP A N 1
ATOM 561 C CA . ASP A 1 73 ? 14.582 -8.361 -41.140 1.00 89.62 73 ASP A CA 1
ATOM 562 C C . ASP A 1 73 ? 15.659 -7.896 -42.134 1.00 89.62 73 ASP A C 1
ATOM 564 O O . ASP A 1 73 ? 15.810 -8.477 -43.210 1.00 89.62 73 ASP A O 1
ATOM 568 N N . MET A 1 74 ? 16.494 -6.923 -41.747 1.00 89.50 74 MET A N 1
ATOM 569 C CA . MET A 1 74 ? 17.619 -6.461 -42.569 1.00 89.50 74 MET A CA 1
ATOM 570 C C . MET A 1 74 ? 18.618 -7.584 -42.871 1.00 89.50 74 MET A C 1
ATOM 572 O O . MET A 1 74 ? 19.083 -7.705 -44.001 1.00 89.50 74 MET A O 1
ATOM 576 N N . ASN A 1 75 ? 18.942 -8.432 -41.893 1.00 84.81 75 ASN A N 1
ATOM 577 C CA . ASN A 1 75 ? 19.872 -9.546 -42.091 1.00 84.81 75 ASN A CA 1
ATOM 578 C C . ASN A 1 75 ? 19.307 -10.639 -43.019 1.00 84.81 75 ASN A C 1
ATOM 580 O O . ASN A 1 75 ? 20.072 -11.317 -43.703 1.00 84.81 75 ASN A O 1
ATOM 584 N N . GLN A 1 76 ? 17.983 -10.817 -43.061 1.00 81.38 76 GLN A N 1
ATOM 585 C CA . GLN A 1 76 ? 17.332 -11.737 -43.998 1.00 81.38 76 GLN A CA 1
ATOM 586 C C . GLN A 1 76 ? 17.292 -11.186 -45.425 1.00 81.38 76 GLN A C 1
ATOM 588 O O . GLN A 1 76 ? 17.433 -11.965 -4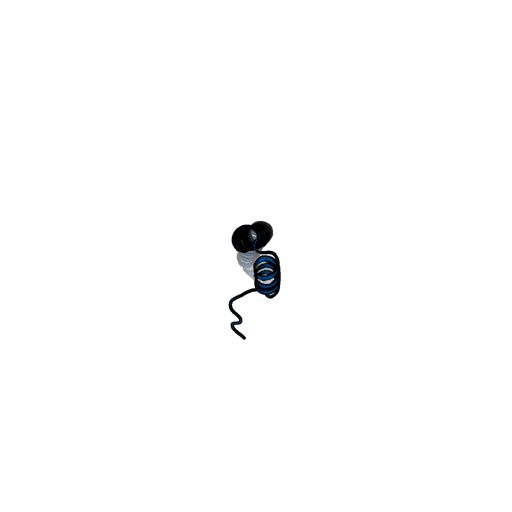6.356 1.00 81.38 76 GLN A O 1
ATOM 593 N N . MET A 1 77 ? 17.160 -9.867 -45.605 1.00 73.31 77 MET A N 1
ATOM 594 C CA . MET A 1 77 ? 17.193 -9.229 -46.931 1.00 73.31 77 MET A CA 1
ATOM 595 C C . MET A 1 77 ? 18.581 -9.246 -47.592 1.00 73.31 77 MET A C 1
ATOM 597 O O . MET A 1 77 ? 18.680 -9.084 -48.804 1.00 73.31 77 MET A O 1
ATOM 601 N N . VAL A 1 78 ? 19.650 -9.375 -46.800 1.00 71.88 78 VAL A N 1
ATOM 602 C CA . VAL A 1 78 ? 21.045 -9.377 -47.283 1.00 71.88 78 VAL A CA 1
ATOM 603 C C . VAL A 1 78 ? 21.518 -10.778 -47.710 1.00 71.88 78 VAL A C 1
ATOM 605 O O . VAL A 1 78 ? 22.529 -10.885 -48.405 1.00 71.88 78 VAL A O 1
ATOM 608 N N . LYS A 1 79 ? 20.808 -11.845 -47.322 1.00 50.75 79 LYS A N 1
ATOM 609 C CA . LYS A 1 79 ? 21.033 -13.211 -47.826 1.00 50.75 79 LYS A CA 1
ATOM 610 C C . LYS A 1 79 ? 20.225 -13.478 -49.088 1.00 50.75 79 LYS A C 1
ATOM 612 O O . LYS A 1 79 ? 20.775 -14.195 -49.951 1.00 50.75 79 LYS A O 1
#

Secondary structure (DSSP, 8-state):
--TTS-HHHHHHHHHHHHHT-HHHHHHHHHHHHHHHHHHHHHHHHHHHHHHHHHHHHHHHHHHHHHHHHHHHHHHHHT-

Sequence (79 aa):
ESGYFPPVALRLIASGERAGELERMLDEAANQQQRELDRWMTTLTSVLGPLVILLVGAMVLFIVLAILLPIFDMNQMVK

Foldseek 3Di:
DPVPDDPQLVVLCVVCVVVVNNVVSNVVSVVVVVVVVVVVVVVVVVVVVVVVVVVVVVVVVVVVCVVVVVVVVVVVVVD

Radius of gyration: 27.74 Å; chains: 1; bounding box: 51×17×78 Å

pLDDT: mean 90.02, std 10.11, range [47.72, 98.44]